Protein AF-A0A846ERK5-F1 (afdb_monomer)

Foldseek 3Di:
DPDPPVVVCVVCVLVPDDPVSVVVVVVVVVVVVVVCVVVVPPVVPDQPDPVSVVVSVVVVVCVVPDDDDDDPVRVVVVVCVVVVVPD

Secondary structure (DSSP, 8-state):
--SSHHHHHHHHTTTTS-HHHHHHHHHHHHHHHHHHTTTSS-------SHHHHHHHHHHHHHHHTPPPPPPHHHHHHHHHHHHTTT-

pLDDT: mean 80.15, std 17.69, range [39.22, 97.38]

Solvent-accessible surface area (backbone atoms only — not comparable to full-atom values): 5450 Å² total; per-residue (Å²): 144,87,89,65,69,72,72,58,56,68,76,49,56,63,78,72,44,57,69,74,59,36,48,55,52,51,54,51,52,51,51,48,50,64,62,48,53,63,69,70,40,78,78,70,81,75,57,88,46,74,68,42,43,54,53,51,50,52,51,52,56,50,59,75,68,50,76,84,76,75,50,73,69,56,48,52,50,53,52,37,57,76,69,58,75,79,120

Radius of gyration: 23.52 Å; Cα contacts (8 Å, |Δi|>4): 12; chains: 1; bounding box: 54×30×58 Å

Structure (mmCIF, N/CA/C/O backbone):
data_AF-A0A846ERK5-F1
#
_entry.id   AF-A0A846ERK5-F1
#
loop_
_atom_site.group_PDB
_atom_site.id
_atom_site.type_symbol
_atom_site.label_atom_id
_atom_site.label_alt_id
_atom_site.label_comp_id
_atom_site.label_asym_id
_atom_site.label_entity_id
_atom_site.label_seq_id
_atom_site.pdbx_PDB_ins_code
_atom_site.Cartn_x
_atom_site.Cartn_y
_atom_site.Cartn_z
_atom_site.occupancy
_atom_site.B_iso_or_equiv
_atom_site.auth_seq_id
_atom_site.auth_comp_id
_atom_site.auth_asym_id
_atom_site.auth_atom_id
_atom_site.pdbx_PDB_model_num
ATOM 1 N N . MET A 1 1 ? 0.852 21.142 -37.275 1.00 39.22 1 MET A N 1
ATOM 2 C CA . MET A 1 1 ? 0.573 19.690 -37.329 1.00 39.22 1 MET A CA 1
ATOM 3 C C . MET A 1 1 ? 1.883 18.900 -37.352 1.00 39.22 1 MET A C 1
ATOM 5 O O . MET A 1 1 ? 2.273 18.455 -38.412 1.00 39.22 1 MET A O 1
ATOM 9 N N . LEU A 1 2 ? 2.590 18.740 -36.227 1.00 45.19 2 LEU A N 1
ATOM 10 C CA . LEU A 1 2 ? 3.723 17.801 -36.095 1.00 45.19 2 LEU A CA 1
ATOM 11 C C . LEU A 1 2 ? 3.910 17.471 -34.602 1.00 45.19 2 LE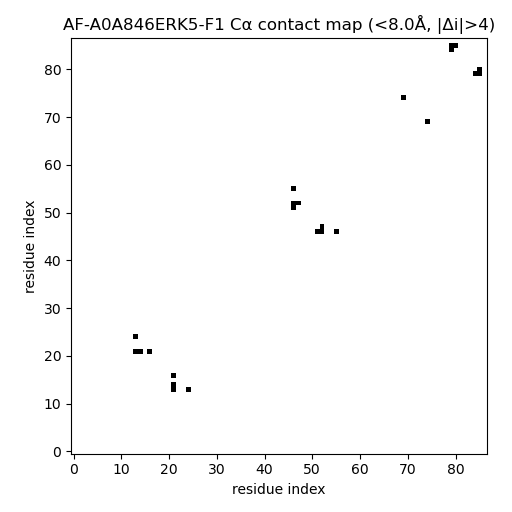U A C 1
ATOM 13 O O . LEU A 1 2 ? 4.811 17.981 -33.951 1.00 45.19 2 LEU A O 1
ATOM 17 N N . SER A 1 3 ? 3.012 16.675 -34.020 1.00 45.97 3 SER A N 1
ATOM 18 C CA . SER A 1 3 ? 3.175 16.189 -32.635 1.00 45.97 3 SER A CA 1
ATOM 19 C C . SER A 1 3 ? 2.705 14.737 -32.473 1.00 45.97 3 SER A C 1
ATOM 21 O O . SER A 1 3 ? 2.183 14.343 -31.442 1.00 45.97 3 SER A O 1
ATOM 23 N N . GLY A 1 4 ? 2.852 13.935 -33.535 1.00 46.19 4 GLY A N 1
ATOM 24 C CA . GLY A 1 4 ? 2.510 12.503 -33.530 1.00 46.19 4 GLY A CA 1
ATOM 25 C C . GLY A 1 4 ? 3.687 11.568 -33.832 1.00 46.19 4 GLY A C 1
ATOM 26 O O . GLY A 1 4 ? 3.677 10.415 -33.418 1.00 46.19 4 GLY A O 1
ATOM 27 N N . ALA A 1 5 ? 4.733 12.046 -34.516 1.00 41.59 5 ALA A N 1
ATOM 28 C CA . ALA A 1 5 ? 5.816 11.181 -34.998 1.00 41.59 5 ALA A CA 1
ATOM 29 C C . ALA A 1 5 ? 6.870 10.840 -33.926 1.00 41.59 5 ALA A C 1
ATOM 31 O O . ALA A 1 5 ? 7.462 9.763 -33.963 1.00 41.59 5 ALA A O 1
ATOM 32 N N . VAL A 1 6 ? 7.086 11.723 -32.945 1.00 44.69 6 VAL A N 1
ATOM 33 C CA . VAL A 1 6 ? 8.154 11.554 -31.940 1.00 44.69 6 VAL A CA 1
ATOM 34 C C . VAL A 1 6 ? 7.798 10.470 -30.912 1.00 44.69 6 VAL A C 1
ATOM 36 O O . VAL A 1 6 ? 8.665 9.711 -30.492 1.00 44.69 6 VAL A O 1
ATOM 39 N N . ALA A 1 7 ? 6.513 10.310 -30.577 1.00 44.66 7 ALA A N 1
ATOM 40 C CA . ALA A 1 7 ? 6.061 9.301 -29.615 1.00 44.66 7 ALA A CA 1
ATOM 41 C C . ALA A 1 7 ? 6.172 7.855 -30.147 1.00 44.66 7 ALA A C 1
ATOM 43 O O . ALA A 1 7 ? 6.418 6.926 -29.377 1.00 44.66 7 ALA A O 1
ATOM 44 N N . CYS A 1 8 ? 6.039 7.645 -31.462 1.00 44.69 8 CYS A N 1
ATOM 45 C CA . CYS A 1 8 ? 6.119 6.309 -32.065 1.00 44.69 8 CYS A CA 1
ATOM 46 C C . CYS A 1 8 ? 7.560 5.779 -32.166 1.00 44.69 8 CYS A C 1
ATOM 48 O O . CYS A 1 8 ? 7.779 4.578 -32.014 1.00 44.69 8 CYS A O 1
ATOM 50 N N . ALA A 1 9 ? 8.551 6.655 -32.369 1.00 50.00 9 ALA A N 1
ATOM 51 C CA . ALA A 1 9 ? 9.950 6.256 -32.540 1.00 50.00 9 ALA A CA 1
ATOM 52 C C . ALA A 1 9 ? 10.558 5.629 -31.268 1.00 50.00 9 ALA A C 1
ATOM 54 O O . ALA A 1 9 ? 11.361 4.698 -31.352 1.00 50.00 9 ALA A O 1
ATOM 55 N N . GLN A 1 10 ? 10.131 6.072 -30.080 1.00 54.12 10 GLN A N 1
ATOM 56 C CA . GLN A 1 10 ? 10.627 5.532 -28.809 1.00 54.12 10 GLN A CA 1
ATOM 57 C C . GLN A 1 10 ? 10.147 4.091 -28.537 1.00 54.12 10 GLN A C 1
ATOM 59 O O . GLN A 1 10 ? 10.859 3.325 -27.892 1.00 54.12 10 GLN A O 1
ATOM 64 N N . ARG A 1 11 ? 8.968 3.691 -29.044 1.00 54.47 11 ARG A N 1
ATOM 65 C CA . ARG A 1 11 ? 8.313 2.410 -28.700 1.00 54.47 11 ARG A CA 1
ATOM 66 C C . ARG A 1 11 ? 8.968 1.181 -29.346 1.00 54.47 11 ARG A C 1
ATOM 68 O O . ARG A 1 11 ? 8.850 0.080 -28.812 1.00 54.47 11 ARG A O 1
ATOM 75 N N . TYR A 1 12 ? 9.664 1.360 -30.470 1.00 67.31 12 TYR A N 1
ATOM 76 C CA . TYR A 1 12 ? 10.244 0.263 -31.263 1.00 67.31 12 TYR A CA 1
ATOM 77 C C . TYR A 1 12 ? 11.778 0.236 -31.275 1.00 67.31 12 TYR A C 1
ATOM 79 O O . TYR A 1 12 ? 12.357 -0.709 -31.800 1.00 67.31 12 TYR A O 1
ATOM 87 N N . LYS A 1 13 ? 12.445 1.221 -30.660 1.00 82.75 13 LYS A N 1
ATOM 88 C CA . LYS A 1 13 ? 13.910 1.363 -30.691 1.00 82.75 13 LYS A CA 1
ATOM 89 C C . LYS A 1 13 ? 14.665 0.122 -30.198 1.00 82.75 13 LYS A C 1
ATOM 91 O O . LYS A 1 13 ? 15.710 -0.205 -30.748 1.00 82.75 13 LYS A O 1
ATOM 96 N N . TRP A 1 14 ? 14.150 -0.577 -29.184 1.00 81.81 14 TRP A N 1
ATOM 97 C CA . TRP A 1 14 ? 14.798 -1.785 -28.661 1.00 81.81 14 TRP A CA 1
ATOM 98 C C . TRP A 1 14 ? 14.592 -3.011 -29.567 1.00 81.81 14 TRP A C 1
ATOM 100 O O . TRP A 1 14 ? 15.458 -3.874 -29.619 1.00 81.81 14 TRP A O 1
ATOM 110 N N . ARG A 1 15 ? 13.502 -3.055 -30.349 1.00 80.88 15 ARG A N 1
ATOM 111 C CA . ARG A 1 15 ? 13.204 -4.138 -31.308 1.00 80.88 15 ARG A CA 1
ATOM 112 C C . ARG A 1 15 ? 14.072 -4.090 -32.564 1.00 80.88 15 ARG A C 1
ATOM 114 O O . ARG A 1 15 ? 14.194 -5.090 -33.257 1.00 80.88 15 ARG A O 1
ATOM 121 N N . SER A 1 16 ? 14.651 -2.930 -32.870 1.00 86.81 16 SER A N 1
ATOM 122 C CA . SER A 1 16 ? 15.597 -2.748 -33.977 1.00 86.81 16 SER A CA 1
ATOM 123 C C . SER A 1 16 ? 17.056 -3.000 -33.585 1.00 86.81 16 SER A C 1
ATOM 125 O O . SER A 1 16 ? 17.944 -2.810 -34.411 1.00 86.81 16 SER A O 1
ATOM 127 N N . LEU A 1 17 ? 17.332 -3.363 -32.327 1.00 85.88 17 LEU A N 1
ATOM 128 C CA . LEU A 1 17 ? 18.693 -3.638 -31.869 1.00 85.88 17 LEU A CA 1
ATOM 129 C C . LEU A 1 17 ? 19.178 -5.019 -32.341 1.00 85.88 17 LEU A C 1
ATOM 131 O O . LEU A 1 17 ? 18.348 -5.902 -32.560 1.00 85.88 17 LEU A O 1
ATOM 135 N N . PRO A 1 18 ? 20.503 -5.230 -32.444 1.00 90.50 18 PRO A N 1
ATOM 136 C CA . PRO A 1 18 ? 21.088 -6.562 -32.589 1.00 90.50 18 PRO A CA 1
ATOM 137 C C . PRO A 1 18 ? 20.631 -7.500 -31.469 1.00 90.50 18 PRO A C 1
ATOM 139 O O . PRO A 1 18 ? 20.363 -7.044 -30.354 1.00 90.50 18 PRO A O 1
ATOM 142 N N . VAL A 1 19 ? 20.561 -8.801 -31.758 1.00 88.12 19 VAL A N 1
ATOM 143 C CA . VAL A 1 19 ? 20.017 -9.828 -30.850 1.00 88.12 19 VAL A CA 1
ATOM 144 C C . VAL A 1 19 ? 20.709 -9.803 -29.483 1.00 88.12 19 VAL A C 1
ATOM 146 O O . VAL A 1 19 ? 20.046 -9.899 -28.455 1.00 88.12 19 VAL A O 1
ATOM 149 N N . GLU A 1 20 ? 22.018 -9.558 -29.452 1.00 91.25 20 GLU A N 1
ATOM 150 C CA . GLU A 1 20 ? 22.816 -9.466 -28.225 1.00 91.25 20 GLU A CA 1
ATOM 151 C C . GLU A 1 20 ? 22.342 -8.312 -27.330 1.00 91.25 20 GLU A C 1
ATOM 153 O O . GLU A 1 20 ? 22.199 -8.453 -26.119 1.00 91.25 20 GLU A O 1
ATOM 158 N N . LYS A 1 21 ? 22.025 -7.165 -27.938 1.00 87.56 21 LYS A N 1
ATOM 159 C CA . LYS A 1 21 ? 21.527 -5.978 -27.232 1.00 87.56 21 LYS A CA 1
ATOM 160 C C . LYS A 1 21 ? 20.059 -6.093 -26.847 1.00 87.56 21 LYS A C 1
ATOM 162 O O . LYS A 1 21 ? 19.642 -5.480 -25.869 1.00 87.56 21 LYS A O 1
ATOM 167 N N . GLN A 1 22 ? 19.274 -6.870 -27.587 1.00 88.50 22 GLN A N 1
ATOM 168 C CA . GLN A 1 22 ? 17.913 -7.204 -27.176 1.00 88.50 22 GLN A CA 1
ATOM 169 C C . GLN A 1 22 ? 17.922 -8.059 -25.910 1.00 88.50 22 GLN A C 1
ATOM 171 O O . GLN A 1 22 ? 17.137 -7.788 -25.004 1.00 88.50 22 GLN A O 1
ATOM 176 N N . GLN A 1 23 ? 18.840 -9.026 -25.820 1.00 89.31 23 GLN A N 1
ATOM 177 C CA . GLN A 1 23 ? 18.987 -9.859 -24.630 1.00 89.31 23 GLN A CA 1
ATOM 178 C C . GLN A 1 23 ? 19.368 -9.025 -23.400 1.00 89.31 23 GLN A C 1
ATOM 180 O O . GLN A 1 23 ? 18.724 -9.160 -22.367 1.00 89.31 23 GLN A O 1
ATOM 185 N N . GLU A 1 24 ? 20.300 -8.074 -23.531 1.00 91.31 24 GLU A N 1
ATOM 186 C CA . GLU A 1 24 ? 20.645 -7.143 -22.439 1.00 91.31 24 GLU A CA 1
ATOM 187 C C . GLU A 1 24 ? 19.422 -6.359 -21.916 1.00 91.31 24 GLU A C 1
ATOM 189 O O . GLU A 1 24 ? 19.296 -6.116 -20.716 1.00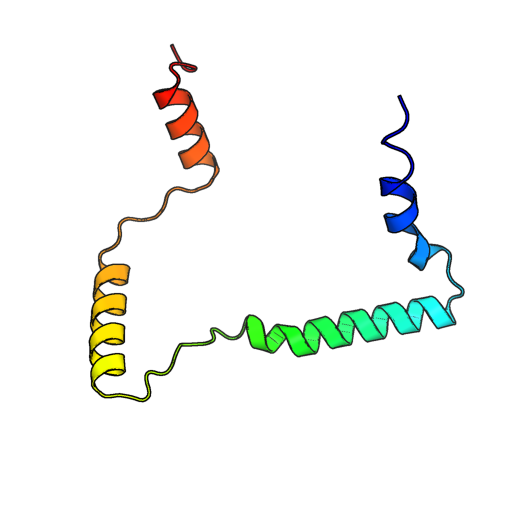 91.31 24 GLU A O 1
ATOM 194 N N . VAL A 1 25 ? 18.497 -5.964 -22.801 1.00 90.50 25 VAL A N 1
ATOM 195 C CA . VAL A 1 25 ? 17.257 -5.276 -22.403 1.00 90.50 25 VAL A CA 1
ATOM 196 C C . VAL A 1 25 ? 16.307 -6.227 -21.679 1.00 90.50 25 VAL A C 1
ATOM 198 O O . VAL A 1 25 ? 15.691 -5.822 -20.695 1.00 90.50 25 VAL A O 1
ATOM 201 N N . LEU A 1 26 ? 16.176 -7.469 -22.148 1.00 91.38 26 LEU A N 1
ATOM 202 C CA . LEU A 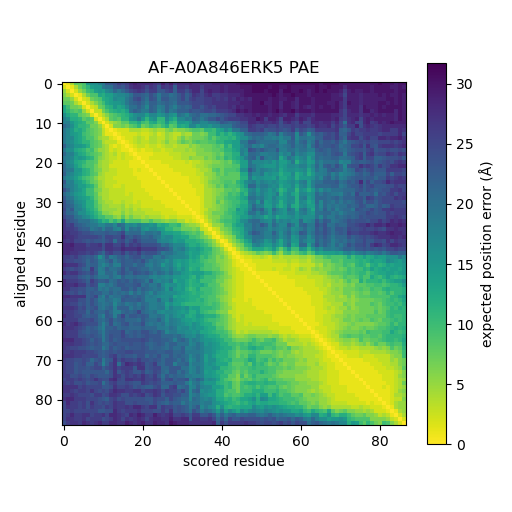1 26 ? 15.341 -8.479 -21.495 1.00 91.38 26 LEU A CA 1
ATOM 203 C C . LEU A 1 26 ? 15.865 -8.809 -20.094 1.00 91.38 26 LEU A C 1
ATOM 205 O O . LEU A 1 26 ? 15.080 -8.799 -19.148 1.00 91.38 26 LEU A O 1
ATOM 209 N N . ASP A 1 27 ? 17.176 -8.993 -19.949 1.00 93.31 27 ASP A N 1
ATOM 210 C CA . ASP A 1 27 ? 17.827 -9.266 -18.665 1.00 93.31 27 ASP A CA 1
ATOM 211 C C . ASP A 1 27 ? 17.631 -8.096 -17.686 1.00 93.31 27 ASP A C 1
ATOM 213 O O . ASP A 1 27 ? 17.309 -8.295 -16.513 1.00 93.31 27 ASP A O 1
ATOM 217 N N . LEU A 1 28 ? 17.744 -6.856 -18.175 1.00 91.62 28 LEU A N 1
ATOM 218 C CA . LEU A 1 28 ? 17.484 -5.652 -17.383 1.00 91.62 28 LEU A CA 1
ATOM 219 C C . LEU A 1 28 ? 16.015 -5.561 -16.938 1.00 91.62 28 LEU A C 1
ATOM 221 O O . LEU A 1 28 ? 15.726 -5.225 -15.790 1.00 91.62 28 LEU A O 1
ATOM 225 N N . VAL A 1 29 ? 15.071 -5.855 -17.834 1.00 89.88 29 VAL A N 1
ATOM 226 C CA . VAL A 1 29 ? 13.638 -5.875 -17.511 1.00 89.8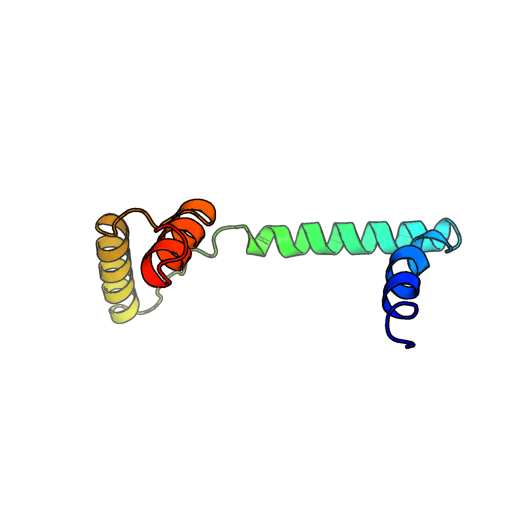8 29 VAL A CA 1
ATOM 227 C C . VAL A 1 29 ? 13.341 -6.953 -16.470 1.00 89.88 29 VAL A C 1
ATOM 229 O O . VAL A 1 29 ? 12.629 -6.687 -15.501 1.00 89.88 29 VAL A O 1
ATOM 232 N N . GLU A 1 30 ? 13.916 -8.145 -16.615 1.00 90.69 30 GLU A N 1
ATOM 233 C CA . GLU A 1 30 ? 13.774 -9.223 -15.639 1.00 90.69 30 GLU A CA 1
ATOM 234 C C . GLU A 1 30 ? 14.363 -8.837 -14.275 1.00 90.69 30 GLU A C 1
ATOM 236 O O . GLU A 1 30 ? 13.738 -9.070 -13.237 1.00 90.69 30 GLU A O 1
ATOM 241 N N . GLN A 1 31 ? 15.521 -8.175 -14.264 1.00 90.31 31 GLN A N 1
ATOM 242 C CA . GLN A 1 31 ? 16.119 -7.619 -13.055 1.00 90.31 31 GLN A CA 1
ATOM 243 C C . GLN A 1 31 ? 15.176 -6.619 -12.373 1.00 90.31 31 GLN A C 1
ATOM 245 O O . GLN A 1 31 ? 14.978 -6.708 -11.160 1.00 90.31 31 GLN A O 1
ATOM 250 N N . PHE A 1 32 ? 14.547 -5.713 -13.129 1.00 86.50 32 PHE A N 1
ATOM 251 C CA . PHE A 1 32 ? 13.553 -4.793 -12.576 1.00 86.50 32 PHE A CA 1
ATOM 252 C C . PHE A 1 32 ? 12.340 -5.525 -12.013 1.00 86.50 32 PHE A C 1
ATOM 254 O O . PHE A 1 32 ? 11.872 -5.162 -10.940 1.00 86.50 32 PHE A O 1
ATOM 261 N N . TYR A 1 33 ? 11.834 -6.565 -12.678 1.00 81.56 33 TYR A N 1
ATOM 262 C CA . TYR A 1 33 ? 10.737 -7.362 -12.127 1.00 81.56 33 TYR A CA 1
ATOM 263 C C . TYR A 1 33 ? 11.133 -8.046 -10.819 1.00 81.56 33 TYR A C 1
ATOM 265 O O . TYR A 1 33 ? 10.367 -7.996 -9.862 1.00 81.56 33 TYR A O 1
ATOM 273 N N . ARG A 1 34 ? 12.338 -8.618 -10.736 1.00 79.50 34 ARG A N 1
ATOM 274 C CA . ARG A 1 34 ? 12.859 -9.249 -9.512 1.00 79.50 34 ARG A CA 1
ATOM 275 C C . ARG A 1 34 ? 13.054 -8.244 -8.373 1.00 79.50 34 ARG A C 1
ATOM 277 O O . ARG A 1 34 ? 12.739 -8.568 -7.235 1.00 79.50 34 ARG A O 1
ATOM 284 N N . GLN A 1 35 ? 13.524 -7.033 -8.671 1.00 72.94 35 GLN A N 1
ATOM 285 C CA . GLN A 1 35 ? 13.666 -5.951 -7.686 1.00 72.94 35 GLN A CA 1
ATOM 286 C C . GLN A 1 35 ? 12.308 -5.382 -7.248 1.00 72.94 35 GLN A C 1
ATOM 288 O O . GLN A 1 35 ? 12.096 -5.113 -6.071 1.00 72.94 35 GLN A O 1
ATOM 293 N N . ASN A 1 36 ? 11.366 -5.233 -8.182 1.00 64.94 36 ASN A N 1
ATOM 294 C CA . ASN A 1 36 ? 10.040 -4.671 -7.920 1.00 64.94 36 ASN A CA 1
ATOM 295 C C . ASN A 1 36 ? 9.040 -5.697 -7.362 1.00 64.94 36 ASN A C 1
ATOM 297 O O . ASN A 1 36 ? 7.979 -5.311 -6.871 1.00 64.94 36 ASN A O 1
ATOM 301 N N . LEU A 1 37 ? 9.369 -6.992 -7.389 1.00 56.88 37 LEU A N 1
ATOM 302 C CA . LEU A 1 37 ? 8.630 -8.034 -6.671 1.00 56.88 37 LEU A CA 1
ATOM 303 C C . LEU A 1 37 ? 8.595 -7.753 -5.159 1.00 56.88 37 LEU A C 1
ATOM 305 O O . LEU A 1 37 ? 7.634 -8.134 -4.500 1.00 56.88 37 LEU A O 1
ATOM 309 N N . ASP A 1 38 ? 9.578 -7.011 -4.640 1.00 53.00 38 ASP A N 1
ATOM 310 C CA . ASP A 1 38 ? 9.660 -6.571 -3.242 1.00 53.00 38 ASP A CA 1
ATOM 311 C C . ASP A 1 38 ? 8.765 -5.351 -2.934 1.00 53.00 38 ASP A C 1
ATOM 313 O O . ASP A 1 38 ? 8.412 -5.093 -1.791 1.00 53.00 38 ASP A O 1
ATOM 317 N N . ILE A 1 39 ? 8.336 -4.606 -3.960 1.00 52.00 39 ILE A N 1
ATOM 318 C CA . ILE A 1 39 ? 7.440 -3.442 -3.814 1.00 52.00 39 ILE A CA 1
ATOM 319 C C . ILE A 1 39 ? 5.966 -3.884 -3.803 1.00 52.00 39 ILE A C 1
ATOM 321 O O . ILE A 1 39 ? 5.116 -3.207 -3.228 1.00 52.00 39 ILE A O 1
ATOM 325 N N . ASN A 1 40 ? 5.670 -5.033 -4.427 1.00 48.34 40 ASN A N 1
ATOM 326 C CA . ASN A 1 40 ? 4.365 -5.700 -4.366 1.00 48.34 40 ASN A CA 1
ATOM 327 C C . ASN A 1 40 ? 4.261 -6.730 -3.234 1.00 48.34 40 ASN A C 1
ATOM 329 O O . ASN A 1 40 ? 3.155 -7.200 -2.960 1.00 48.34 40 ASN A O 1
ATOM 333 N N . GLN A 1 41 ? 5.363 -7.075 -2.554 1.00 51.38 41 GLN A N 1
ATOM 334 C CA . GLN A 1 41 ? 5.219 -7.508 -1.169 1.00 51.38 41 GLN A CA 1
ATOM 335 C C . GLN A 1 41 ? 4.581 -6.325 -0.465 1.00 51.38 41 GLN A C 1
ATOM 337 O O . GLN A 1 41 ? 5.150 -5.235 -0.479 1.00 51.38 41 GLN A O 1
ATOM 342 N N . GLU A 1 42 ? 3.365 -6.507 0.052 1.00 53.06 42 GLU A N 1
ATOM 343 C CA . GLU A 1 42 ? 2.727 -5.521 0.907 1.00 53.06 42 GLU A CA 1
ATOM 344 C C . GLU A 1 42 ? 3.800 -5.019 1.866 1.00 53.06 42 GLU A C 1
ATOM 346 O O . GLU A 1 42 ? 4.257 -5.753 2.743 1.00 53.06 42 GLU A O 1
ATOM 351 N N . ASN A 1 43 ? 4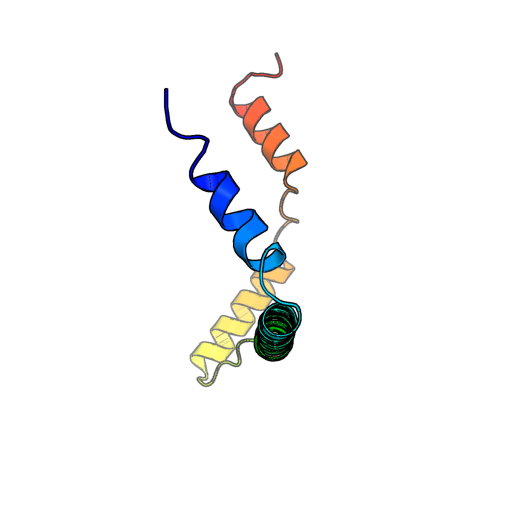.268 -3.787 1.665 1.00 57.22 43 ASN A N 1
ATOM 352 C CA . ASN A 1 43 ? 5.111 -3.131 2.639 1.00 57.22 43 ASN A CA 1
ATOM 353 C C . ASN A 1 43 ? 4.162 -2.824 3.794 1.00 57.22 43 ASN A C 1
ATOM 355 O O . ASN A 1 43 ? 3.588 -1.736 3.889 1.00 57.22 43 ASN A O 1
ATOM 359 N N . ILE A 1 44 ? 3.866 -3.860 4.585 1.00 72.12 44 ILE A N 1
ATOM 360 C CA . ILE A 1 44 ? 2.998 -3.783 5.741 1.00 72.12 44 ILE A CA 1
ATOM 361 C C . ILE A 1 44 ? 3.771 -2.890 6.684 1.00 72.12 44 ILE A C 1
ATOM 363 O O . ILE A 1 44 ? 4.724 -3.320 7.332 1.00 72.12 44 ILE A O 1
ATOM 367 N N . TYR A 1 45 ? 3.398 -1.616 6.688 1.00 81.44 45 TYR A N 1
ATOM 368 C CA . TYR A 1 45 ? 4.025 -0.616 7.522 1.00 81.44 45 TYR A CA 1
ATOM 369 C C . TYR A 1 45 ? 4.096 -1.137 8.962 1.00 81.44 45 TYR A C 1
ATOM 371 O O . TYR A 1 45 ? 3.070 -1.416 9.584 1.00 81.44 45 TYR A O 1
ATOM 379 N N . GLN A 1 46 ? 5.319 -1.279 9.481 1.00 88.25 46 GLN A N 1
ATOM 380 C CA . GLN A 1 46 ? 5.563 -1.739 10.844 1.00 88.25 46 GLN A CA 1
ATOM 381 C C . GLN A 1 46 ? 5.836 -0.531 11.749 1.00 88.25 46 GLN A C 1
ATOM 383 O O . GLN A 1 46 ? 6.933 0.042 11.710 1.00 88.25 46 GLN A O 1
ATOM 388 N N . PRO A 1 47 ? 4.862 -0.103 12.572 1.00 91.94 47 PRO A N 1
ATOM 389 C CA . PRO A 1 47 ? 5.060 1.023 13.470 1.00 91.94 47 PRO A CA 1
ATOM 390 C C . PRO A 1 47 ? 6.109 0.706 14.542 1.00 91.94 47 PRO A C 1
ATOM 392 O O . PRO A 1 47 ? 5.955 -0.218 15.340 1.00 91.94 47 PRO A O 1
ATOM 395 N N . LYS A 1 48 ? 7.164 1.525 14.597 1.00 94.12 48 LYS A N 1
ATOM 396 C CA . LYS A 1 48 ? 8.280 1.355 15.545 1.00 94.12 48 LYS A CA 1
ATOM 397 C C . LYS A 1 48 ? 8.018 1.979 16.917 1.00 94.12 48 LYS A C 1
ATOM 399 O O . LYS A 1 48 ? 8.598 1.548 17.906 1.00 94.12 48 LYS A O 1
ATOM 404 N N . THR A 1 49 ? 7.165 3.001 16.983 1.00 96.75 49 THR A N 1
ATOM 405 C CA . THR A 1 49 ? 6.851 3.726 18.2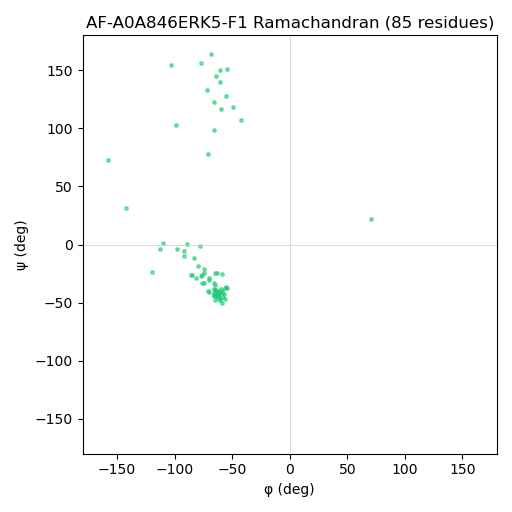23 1.00 96.75 49 THR A CA 1
ATOM 406 C C . THR A 1 49 ? 5.496 3.303 18.778 1.00 96.75 49 THR A C 1
ATOM 408 O O . THR A 1 49 ? 4.605 2.908 18.027 1.00 96.75 49 THR A O 1
ATOM 411 N N . GLU A 1 50 ? 5.299 3.448 20.089 1.00 97.00 50 GLU A N 1
ATOM 412 C CA . GLU A 1 50 ? 4.003 3.169 20.725 1.00 97.00 50 GLU A CA 1
ATOM 413 C C . GLU A 1 50 ? 2.876 4.041 20.159 1.00 97.00 50 GLU A C 1
ATOM 415 O O . GLU A 1 50 ? 1.769 3.561 19.922 1.00 97.00 50 GLU A O 1
ATOM 420 N N . MET A 1 51 ? 3.166 5.312 19.857 1.00 97.38 51 MET A N 1
ATOM 421 C CA . MET A 1 51 ? 2.215 6.179 19.157 1.00 97.38 51 MET A CA 1
ATOM 422 C C . MET A 1 51 ? 1.893 5.636 17.758 1.00 97.38 51 MET A C 1
ATOM 424 O O . MET A 1 51 ? 0.726 5.558 17.382 1.00 97.38 51 MET A O 1
ATOM 428 N N . GLY A 1 52 ? 2.908 5.201 17.006 1.00 96.75 52 GLY A N 1
ATOM 429 C CA . GLY A 1 52 ? 2.719 4.595 15.690 1.00 96.75 52 GLY A CA 1
ATOM 430 C C . GLY A 1 52 ? 1.829 3.354 15.743 1.00 96.75 52 GLY A C 1
ATOM 431 O O . GLY A 1 52 ? 0.950 3.205 14.899 1.00 96.75 52 GLY A O 1
ATOM 432 N N . LYS A 1 53 ? 1.998 2.492 16.755 1.00 96.88 53 LYS A N 1
ATOM 433 C CA . LYS A 1 53 ? 1.168 1.289 16.941 1.00 96.88 53 LYS A CA 1
ATOM 434 C C . LYS A 1 53 ? -0.295 1.659 17.171 1.00 96.88 53 LYS A C 1
ATOM 436 O O . LYS A 1 53 ? -1.175 1.093 16.526 1.00 96.88 53 LYS A O 1
ATOM 441 N N . LYS A 1 54 ? -0.553 2.661 18.022 1.00 97.25 54 LYS A N 1
ATOM 442 C CA . LYS A 1 54 ? -1.910 3.178 18.271 1.00 97.25 54 LYS A CA 1
ATOM 443 C C . LYS A 1 54 ? -2.546 3.735 16.998 1.00 97.25 54 LYS A C 1
ATOM 445 O O . LYS A 1 54 ? -3.674 3.376 16.671 1.00 97.25 54 LYS A O 1
ATOM 450 N N . LEU A 1 55 ? -1.818 4.565 16.250 1.00 96.69 55 LEU A N 1
ATOM 451 C CA . LEU A 1 55 ? -2.300 5.128 14.984 1.00 96.69 55 LEU A CA 1
ATOM 452 C C . LEU A 1 55 ? -2.575 4.040 13.939 1.00 96.69 55 LEU A C 1
ATOM 454 O O . LEU A 1 55 ? -3.585 4.096 13.239 1.00 96.69 55 LEU A O 1
ATOM 458 N N . TRP A 1 56 ? -1.719 3.022 13.864 1.00 95.25 56 TRP A N 1
ATOM 459 C CA . TRP A 1 56 ? -1.906 1.893 12.957 1.00 95.25 56 TRP A CA 1
ATOM 460 C C . TRP A 1 56 ? -3.161 1.078 13.286 1.00 95.25 56 TRP A C 1
ATOM 462 O O . TRP A 1 56 ? -3.914 0.691 12.389 1.00 95.25 56 TRP A O 1
ATOM 472 N N . GLN A 1 57 ? -3.438 0.876 14.574 1.00 94.62 57 GLN A N 1
ATOM 473 C CA . GLN A 1 57 ? -4.655 0.214 15.031 1.00 94.62 57 GLN A CA 1
ATOM 474 C C . GLN A 1 57 ? -5.909 1.034 14.685 1.00 94.62 57 GLN A C 1
ATOM 476 O 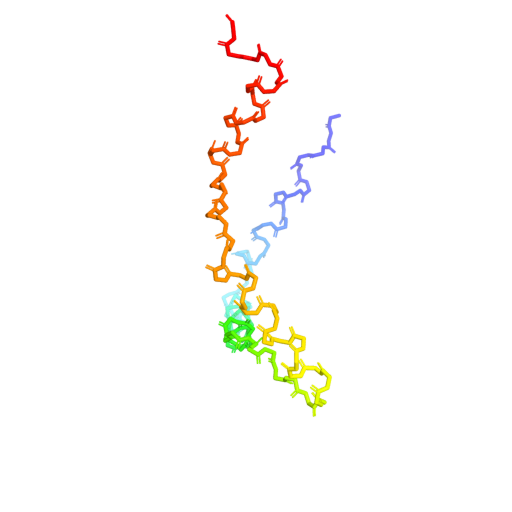O . GLN A 1 57 ? -6.876 0.472 14.170 1.00 94.62 57 GLN A O 1
ATOM 481 N N . ILE A 1 58 ? -5.873 2.359 14.876 1.00 95.06 58 ILE A N 1
ATOM 482 C CA . ILE A 1 58 ? -6.962 3.271 14.478 1.00 95.06 58 ILE A CA 1
ATOM 483 C C . ILE A 1 58 ? -7.205 3.200 12.965 1.00 95.06 58 ILE A C 1
ATOM 485 O O . ILE A 1 58 ? -8.346 3.033 12.535 1.00 95.06 58 ILE A O 1
ATOM 489 N N . ARG A 1 59 ? -6.144 3.260 12.146 1.00 93.00 59 ARG A N 1
ATOM 490 C CA . ARG A 1 59 ? -6.246 3.106 10.684 1.00 93.00 59 ARG A CA 1
ATOM 491 C C . ARG A 1 59 ? -6.912 1.784 10.310 1.00 93.00 59 ARG A C 1
ATOM 493 O O . ARG A 1 59 ? -7.811 1.773 9.477 1.00 93.00 59 ARG A O 1
ATOM 500 N N . SER A 1 60 ? -6.490 0.685 10.933 1.00 90.12 60 SER A N 1
ATOM 501 C CA . SER A 1 60 ? -7.025 -0.653 10.650 1.00 90.12 60 SER A CA 1
ATOM 502 C C . SER A 1 60 ? -8.525 -0.736 10.952 1.00 90.12 60 SER A C 1
ATOM 504 O O . SER A 1 60 ? -9.295 -1.263 10.154 1.00 90.12 60 SER A O 1
ATOM 506 N N . GLN A 1 61 ? -8.960 -0.143 12.067 1.00 93.81 61 GLN A N 1
ATOM 507 C CA . GLN A 1 61 ? -10.379 -0.051 12.420 1.00 93.81 61 GLN A CA 1
ATOM 508 C C . GLN A 1 61 ? -11.174 0.829 11.448 1.00 93.81 61 GLN A C 1
ATOM 510 O O . GLN A 1 61 ? -12.318 0.504 11.138 1.00 93.81 61 GLN A O 1
ATOM 515 N N . ALA A 1 62 ? -10.591 1.933 10.972 1.00 90.06 62 ALA A N 1
ATOM 516 C CA . ALA A 1 62 ? -11.232 2.815 10.002 1.00 90.06 62 ALA A CA 1
ATOM 517 C C . ALA A 1 62 ? -11.425 2.121 8.646 1.00 90.06 62 ALA A C 1
ATOM 519 O O . ALA A 1 62 ? -12.515 2.183 8.087 1.00 90.06 62 ALA A O 1
ATOM 520 N N . LEU A 1 63 ? -10.407 1.400 8.164 1.00 86.19 63 LEU A N 1
ATOM 521 C CA . LEU A 1 63 ? -10.483 0.630 6.919 1.00 86.19 63 LEU A CA 1
ATOM 522 C C . LEU A 1 63 ? -11.521 -0.494 6.996 1.00 86.19 63 LE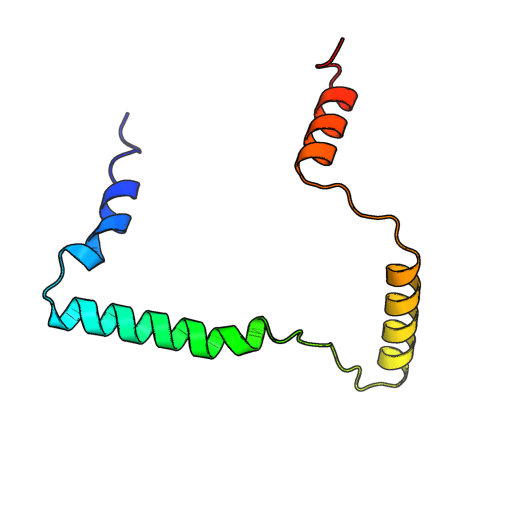U A C 1
ATOM 524 O O . LEU A 1 63 ? -12.293 -0.668 6.062 1.00 86.19 63 LEU A O 1
ATOM 528 N N . ALA A 1 64 ? -11.603 -1.209 8.123 1.00 88.12 64 ALA A N 1
ATOM 529 C CA . ALA A 1 64 ? -12.603 -2.264 8.315 1.00 88.12 64 ALA A CA 1
ATOM 530 C C . ALA A 1 64 ? -14.053 -1.744 8.299 1.00 88.12 64 ALA A C 1
ATOM 532 O O . ALA A 1 64 ? -14.979 -2.498 8.015 1.00 88.12 64 ALA A O 1
ATOM 533 N N . LYS A 1 65 ? -14.254 -0.462 8.626 1.00 89.06 65 LYS A N 1
ATOM 534 C CA . LYS A 1 65 ? -15.563 0.205 8.620 1.00 89.06 65 LYS A CA 1
ATOM 535 C C . LYS A 1 65 ? -15.822 1.003 7.343 1.00 89.06 65 LYS A C 1
ATOM 537 O O . LYS A 1 65 ? -16.891 1.599 7.219 1.00 89.06 65 LYS A O 1
ATOM 542 N N . GLN A 1 66 ? -14.854 1.077 6.431 1.00 84.88 66 GLN A N 1
ATOM 543 C CA . GLN A 1 66 ? -14.984 1.896 5.238 1.00 84.88 66 GLN A CA 1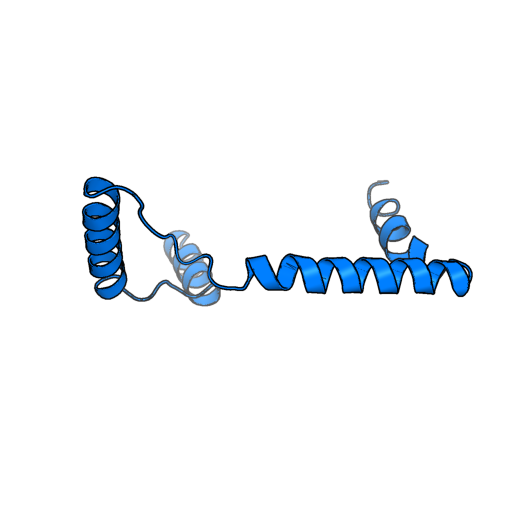
ATOM 544 C C . GLN A 1 66 ? -15.997 1.250 4.281 1.00 84.88 66 GLN A C 1
ATOM 546 O O . GLN A 1 66 ? -15.917 0.042 4.038 1.00 84.88 66 GLN A O 1
ATOM 551 N N . PRO A 1 67 ? -16.952 2.018 3.723 1.00 85.00 67 PRO A N 1
ATOM 552 C CA . PRO A 1 67 ? -17.791 1.509 2.650 1.00 85.00 67 PRO A CA 1
ATOM 553 C C . PRO A 1 67 ? -16.919 1.123 1.453 1.00 85.00 67 PRO A C 1
ATOM 555 O O . PRO A 1 67 ? -15.854 1.706 1.227 1.00 85.00 67 PRO A O 1
ATOM 558 N N . LYS A 1 68 ? -17.377 0.133 0.683 1.00 86.12 68 LYS A N 1
ATOM 559 C CA . LYS A 1 68 ? -16.689 -0.293 -0.535 1.00 86.12 68 LYS A CA 1
ATOM 560 C C . LYS A 1 68 ? -16.503 0.921 -1.449 1.00 86.12 68 LYS A C 1
ATOM 562 O O . LYS A 1 68 ? -17.463 1.640 -1.715 1.00 86.12 68 LYS A O 1
ATOM 567 N N . LEU A 1 69 ? -15.268 1.152 -1.892 1.00 88.12 69 LEU A N 1
ATOM 568 C CA . LEU A 1 69 ? -14.983 2.201 -2.865 1.00 88.12 69 LEU A CA 1
ATOM 569 C C . LEU A 1 69 ? -15.676 1.873 -4.186 1.00 88.12 69 LEU A C 1
ATOM 571 O O . LEU A 1 69 ? -15.759 0.701 -4.567 1.00 88.12 69 LEU A O 1
ATOM 575 N N . LEU A 1 70 ? -16.138 2.918 -4.867 1.00 92.19 70 LEU A N 1
ATOM 576 C CA . LEU A 1 70 ? -16.673 2.796 -6.212 1.00 92.19 70 LEU A CA 1
ATOM 577 C C . LEU A 1 70 ? -15.587 2.264 -7.151 1.00 92.19 70 LEU A C 1
ATOM 579 O O . LEU A 1 70 ? -14.411 2.629 -7.064 1.00 92.19 70 LEU A O 1
ATOM 583 N N . THR A 1 71 ? -16.001 1.382 -8.044 1.00 93.75 71 THR A N 1
ATOM 584 C CA . THR A 1 71 ? -15.242 0.994 -9.229 1.00 93.75 71 THR A CA 1
ATOM 585 C C . THR A 1 71 ? -15.171 2.160 -10.212 1.00 93.75 71 THR A C 1
ATOM 587 O O . THR A 1 71 ? -15.929 3.122 -10.108 1.00 93.75 71 THR A O 1
ATOM 590 N N . TRP A 1 72 ? -14.259 2.086 -11.182 1.00 92.50 72 TRP A N 1
ATOM 591 C CA . TRP A 1 72 ? -14.118 3.137 -12.193 1.00 92.50 72 TRP A CA 1
ATOM 592 C C . TRP A 1 72 ? -15.418 3.391 -12.959 1.00 92.50 72 TRP A C 1
ATOM 594 O O . TRP A 1 72 ? -15.814 4.544 -13.094 1.00 92.50 72 TRP A O 1
ATOM 604 N N . ASP A 1 73 ? -16.125 2.328 -13.341 1.00 92.94 73 ASP A N 1
ATOM 605 C CA . ASP A 1 73 ? -17.412 2.439 -14.028 1.00 92.94 73 ASP A CA 1
ATOM 606 C C . ASP A 1 73 ? -18.455 3.145 -13.145 1.00 92.94 73 ASP A C 1
ATOM 608 O O . ASP A 1 73 ? -19.160 4.041 -13.599 1.00 92.94 73 ASP A O 1
ATOM 612 N N . GLU A 1 74 ? -18.527 2.800 -11.854 1.00 95.12 74 GLU A N 1
ATOM 613 C CA . GLU A 1 74 ? -19.442 3.448 -10.903 1.00 95.12 74 GLU A CA 1
ATOM 614 C C . GLU A 1 74 ? -19.099 4.932 -10.677 1.00 95.12 74 GLU A C 1
ATOM 616 O O . GLU A 1 74 ? -20.004 5.753 -10.525 1.00 95.12 74 GLU A O 1
ATOM 621 N N . VAL A 1 75 ? -17.812 5.295 -10.699 1.00 94.50 75 VAL A N 1
ATOM 622 C CA . VAL A 1 75 ? -17.365 6.697 -10.638 1.00 94.50 75 VAL A CA 1
ATOM 623 C C . VAL A 1 75 ? -17.794 7.462 -11.888 1.00 94.50 75 VAL A C 1
ATOM 625 O O . VAL A 1 75 ? -18.259 8.594 -11.780 1.00 94.50 75 VAL A O 1
ATOM 628 N N . GLU A 1 76 ? -17.658 6.871 -13.075 1.00 93.44 76 GLU A N 1
ATOM 629 C CA . GLU A 1 76 ? -18.097 7.507 -14.321 1.00 93.44 76 GLU A CA 1
ATOM 630 C C . GLU A 1 76 ? -19.607 7.755 -14.323 1.00 93.44 76 GLU A C 1
ATOM 632 O O . GLU A 1 76 ? -20.045 8.849 -14.682 1.00 93.44 76 GLU A O 1
ATOM 637 N N . VAL A 1 77 ? -20.394 6.790 -13.832 1.00 93.06 77 VAL A N 1
ATOM 638 C CA . VAL A 1 77 ? -21.841 6.966 -13.644 1.00 93.06 77 VAL A CA 1
ATOM 639 C C . VAL A 1 77 ? -22.137 8.138 -12.711 1.00 93.06 77 VAL A C 1
ATOM 641 O O . VAL A 1 77 ? -22.903 9.025 -13.082 1.00 93.06 77 VAL A O 1
ATOM 644 N N . GLU A 1 78 ? -21.498 8.189 -11.541 1.00 93.62 78 GLU A N 1
ATOM 645 C CA . GLU A 1 78 ? -21.693 9.283 -10.586 1.00 93.62 78 GLU A CA 1
ATOM 646 C C . GLU A 1 78 ? -21.343 10.652 -11.199 1.00 93.62 78 GLU A C 1
ATOM 648 O O . GLU A 1 78 ? -22.035 11.646 -10.969 1.00 93.62 78 GLU A O 1
ATOM 653 N N . ILE A 1 79 ? -20.268 10.723 -11.990 1.00 94.44 79 ILE A N 1
ATOM 654 C CA . ILE A 1 79 ? -19.841 11.956 -12.657 1.00 94.44 79 ILE A CA 1
ATOM 655 C C . ILE A 1 79 ? -20.879 12.409 -13.686 1.00 94.44 79 ILE A C 1
ATOM 657 O O . ILE A 1 79 ? -21.230 13.592 -13.686 1.00 94.44 79 ILE A O 1
ATOM 661 N N . SER A 1 80 ? -21.369 11.510 -14.541 1.00 90.81 80 SER A N 1
ATOM 662 C CA . SER A 1 80 ? -22.387 11.848 -15.542 1.00 90.81 80 SER A CA 1
ATOM 663 C C . SER A 1 80 ? -23.712 12.255 -14.895 1.00 90.81 80 SER A C 1
ATOM 665 O O . SER A 1 80 ? -24.311 13.244 -15.323 1.00 90.81 80 SER A O 1
ATOM 667 N N . ASP A 1 81 ? -24.120 11.586 -13.813 1.00 93.12 81 ASP A N 1
ATOM 668 C CA . ASP A 1 81 ? -25.319 11.939 -13.041 1.00 93.12 81 ASP A CA 1
ATOM 669 C C . ASP A 1 81 ? -25.194 13.349 -12.439 1.00 93.12 81 ASP A C 1
ATOM 671 O O . ASP A 1 81 ? -26.098 14.174 -12.565 1.00 93.12 81 ASP A O 1
ATOM 675 N N . ARG A 1 82 ? -24.036 13.686 -11.852 1.00 91.94 82 ARG A N 1
ATOM 676 C CA . ARG A 1 82 ? -23.765 15.031 -11.304 1.00 91.94 82 ARG A CA 1
ATOM 677 C C . ARG A 1 82 ? -23.737 16.131 -12.367 1.00 91.94 82 ARG A C 1
ATOM 679 O O . ARG A 1 82 ? -23.927 17.298 -12.029 1.00 91.94 82 ARG A O 1
ATOM 686 N N . ARG A 1 83 ? -23.444 15.785 -13.622 1.00 93.12 83 ARG A N 1
ATOM 687 C CA . ARG A 1 83 ? -23.395 16.719 -14.758 1.00 93.12 83 ARG A CA 1
ATOM 688 C C . ARG A 1 83 ? -24.722 16.833 -15.506 1.00 93.12 83 ARG A C 1
ATOM 690 O O . ARG A 1 83 ? -24.818 17.677 -16.391 1.00 93.12 83 ARG A O 1
ATOM 697 N N . GLY A 1 84 ? -25.722 16.022 -15.153 1.00 85.75 84 GLY A N 1
ATOM 698 C CA . GLY A 1 84 ? -27.010 15.983 -15.849 1.00 85.75 84 GLY A CA 1
ATOM 699 C C . GLY A 1 84 ? -26.927 15.364 -17.246 1.00 85.75 84 GLY A C 1
ATOM 700 O O . GLY A 1 84 ? -27.778 15.623 -18.082 1.00 85.75 84 GLY A O 1
ATOM 701 N N . GLU A 1 85 ? -25.906 14.551 -17.528 1.00 79.19 85 GLU A N 1
ATOM 702 C CA . GLU A 1 85 ? -25.694 13.928 -18.848 1.00 79.19 85 GLU A CA 1
ATOM 703 C C . GLU A 1 85 ? -26.615 12.709 -19.095 1.00 79.19 85 GLU A C 1
ATOM 705 O O . GLU A 1 85 ? -26.541 12.084 -20.152 1.00 79.19 85 GLU A O 1
ATOM 710 N N . ARG A 1 86 ? -27.458 12.349 -18.115 1.00 63.38 86 ARG A N 1
ATOM 711 C CA . ARG A 1 86 ? -28.414 11.226 -18.167 1.00 63.38 86 ARG A CA 1
ATOM 712 C C . ARG A 1 86 ? -29.897 11.630 -18.227 1.00 63.38 86 ARG A C 1
ATOM 714 O O . ARG A 1 86 ? -30.734 10.727 -18.246 1.00 63.38 86 ARG A O 1
ATOM 721 N N . GLU A 1 87 ? -30.221 12.924 -18.250 1.00 56.12 87 GLU A N 1
ATOM 722 C CA . GLU A 1 87 ? -31.583 13.433 -18.528 1.00 56.12 87 GLU A CA 1
ATOM 723 C C . GLU A 1 87 ? -31.800 13.652 -20.032 1.00 56.12 87 GLU A C 1
ATOM 725 O O . GLU A 1 87 ? -32.914 13.335 -20.511 1.00 56.12 87 GLU A O 1
#

Mean predicted aligned error: 15.02 Å

Sequence (87 aa):
MLSGAVACAQRYKWRSLPVEKQQEVLDLVEQFYRQNLDINQENIYQPKTEMGKKLWQIRSQALAKQPKLLTWDEVEVEISDRRGERE